Protein AF-A0A2P7V3U8-F1 (afdb_monomer_lite)

Radius of gyration: 11.63 Å; chains: 1; bounding box: 24×41×22 Å

Foldseek 3Di:
DDADAQFWFAFPVGFIFGFNDFDDDSRQWTWTQTPVRDTDIHGPVRTPDGPGHDPPDPPPPD

Secondary structure (DSSP, 8-state):
----TT-EEEETTS-EEEEEEEESGGG-EEEEEETTS-EEEEEGGGEEEEEE----------

Sequence (62 aa):
MLCMKGDEVKMKSGEIGTVIDTWGIARDWCKVKANDGQIIITMTENIESILKRNREKSRRKP

Organism: NCBI:txid2126352

pLDDT: mean 87.75, std 12.95, range [50.19, 97.25]

Structure (mmCIF, N/CA/C/O backbone):
data_AF-A0A2P7V3U8-F1
#
_entry.id   AF-A0A2P7V3U8-F1
#
loop_
_atom_site.group_PDB
_atom_site.id
_atom_site.type_symbol
_atom_site.label_atom_id
_atom_site.label_alt_id
_atom_site.label_comp_id
_atom_site.label_asym_id
_atom_site.label_entity_id
_atom_site.label_seq_id
_atom_site.pdbx_PDB_ins_code
_atom_site.Cartn_x
_atom_site.Cartn_y
_atom_site.Cartn_z
_atom_site.occupancy
_atom_site.B_iso_or_equiv
_atom_site.auth_seq_id
_atom_site.auth_comp_id
_atom_site.auth_asym_id
_atom_site.auth_atom_id
_atom_site.pdbx_PDB_model_num
ATOM 1 N N . MET A 1 1 ? 9.966 1.781 0.993 1.00 80.62 1 MET A N 1
ATOM 2 C CA . MET A 1 1 ? 9.128 0.927 1.868 1.00 80.62 1 MET A CA 1
ATOM 3 C C . MET A 1 1 ? 8.277 0.037 0.979 1.00 80.62 1 MET A C 1
ATOM 5 O O . MET A 1 1 ? 7.671 0.564 0.060 1.00 80.62 1 MET A O 1
ATOM 9 N N . LEU A 1 2 ? 8.254 -1.282 1.196 1.00 86.12 2 LEU A N 1
ATOM 10 C CA . LEU A 1 2 ? 7.437 -2.178 0.371 1.00 86.12 2 LEU A CA 1
ATOM 11 C C . LEU A 1 2 ? 5.993 -2.186 0.881 1.00 86.12 2 LEU A C 1
ATOM 13 O O . LEU A 1 2 ? 5.768 -2.582 2.023 1.00 86.12 2 LEU A O 1
ATOM 17 N N . CYS A 1 3 ? 5.047 -1.785 0.033 1.00 88.94 3 CYS A N 1
ATOM 18 C CA . CYS A 1 3 ? 3.616 -1.866 0.318 1.00 88.94 3 CYS A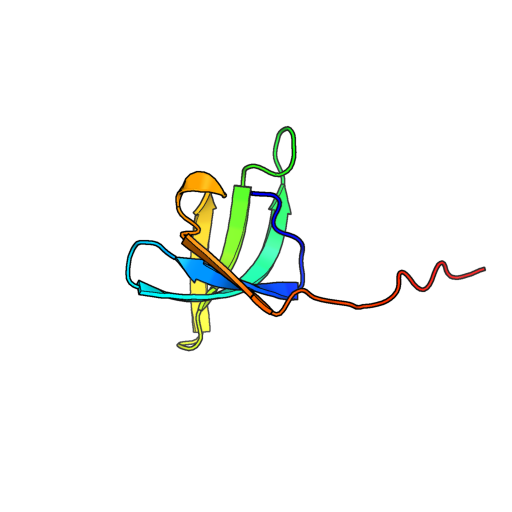 CA 1
ATOM 19 C C . CYS A 1 3 ? 3.000 -3.052 -0.428 1.00 88.94 3 CYS A C 1
ATOM 21 O O . CYS A 1 3 ? 3.381 -3.366 -1.560 1.00 88.94 3 CYS A O 1
ATOM 23 N N . MET A 1 4 ? 2.058 -3.732 0.215 1.00 90.38 4 MET A N 1
ATOM 24 C CA . MET A 1 4 ? 1.363 -4.886 -0.338 1.00 90.38 4 MET A CA 1
ATOM 25 C C . MET A 1 4 ? -0.138 -4.640 -0.374 1.00 90.38 4 MET A C 1
ATOM 27 O O . MET A 1 4 ? -0.692 -3.870 0.406 1.00 90.38 4 MET A O 1
ATOM 31 N N . LYS A 1 5 ? -0.814 -5.342 -1.280 1.00 91.88 5 LYS A N 1
ATOM 32 C CA . LYS A 1 5 ? -2.271 -5.338 -1.334 1.00 91.88 5 LYS A CA 1
ATOM 33 C C . LYS A 1 5 ? -2.870 -5.769 0.013 1.00 91.88 5 LYS A C 1
ATOM 35 O O . LYS A 1 5 ? -2.537 -6.820 0.559 1.00 91.88 5 LYS A O 1
ATOM 40 N N . GLY A 1 6 ? -3.793 -4.954 0.499 1.00 93.06 6 GLY A N 1
ATOM 41 C CA . GLY A 1 6 ? -4.473 -5.057 1.783 1.00 93.06 6 GLY A CA 1
ATOM 42 C C . GLY A 1 6 ? -3.783 -4.306 2.921 1.00 93.06 6 GLY A C 1
ATOM 43 O O . GLY A 1 6 ? -4.354 -4.251 4.006 1.00 93.06 6 GLY A O 1
ATOM 44 N N . ASP A 1 7 ? -2.578 -3.762 2.721 1.00 94.12 7 ASP A N 1
ATOM 45 C CA . ASP A 1 7 ? -1.935 -2.943 3.748 1.00 94.12 7 ASP A CA 1
ATOM 46 C C . ASP A 1 7 ? -2.744 -1.661 3.974 1.00 94.12 7 ASP A C 1
ATOM 48 O O . ASP A 1 7 ? -3.164 -0.995 3.026 1.00 94.12 7 ASP A O 1
ATOM 52 N N . GLU A 1 8 ? -2.935 -1.302 5.238 1.00 95.94 8 GLU A N 1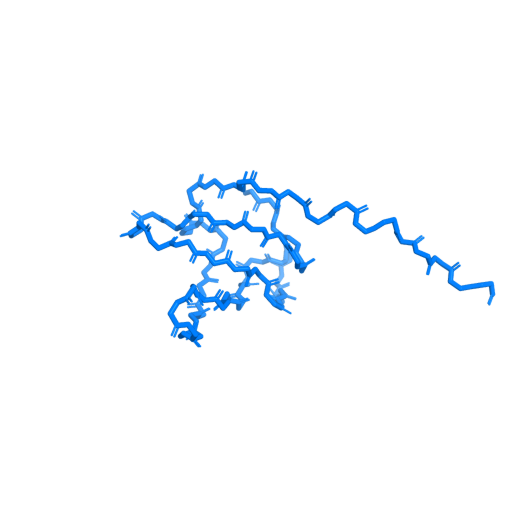
ATOM 53 C CA . GLU A 1 8 ? -3.457 -0.002 5.636 1.00 95.94 8 GLU A CA 1
ATOM 54 C C . GLU A 1 8 ? -2.284 0.957 5.808 1.00 95.94 8 GLU A C 1
ATOM 56 O O . GLU A 1 8 ? -1.328 0.672 6.541 1.00 95.94 8 GLU A O 1
ATOM 61 N N . VAL A 1 9 ? -2.340 2.085 5.110 1.00 95.81 9 VAL A N 1
ATOM 62 C CA . VAL A 1 9 ? -1.222 3.013 4.974 1.00 95.81 9 VAL A CA 1
ATOM 63 C C . VAL A 1 9 ? -1.657 4.447 5.243 1.00 95.81 9 VAL A C 1
ATOM 65 O O . VAL A 1 9 ? -2.790 4.827 4.950 1.00 95.81 9 VAL A O 1
ATOM 68 N N . LYS A 1 10 ? -0.727 5.245 5.771 1.00 96.25 10 LYS A N 1
ATOM 69 C CA . LYS A 1 10 ? -0.850 6.697 5.910 1.00 96.25 10 LYS A CA 1
ATOM 70 C C . LYS A 1 10 ? 0.030 7.374 4.862 1.00 96.25 10 LYS A C 1
ATOM 72 O O . LYS A 1 10 ? 1.223 7.073 4.762 1.00 96.25 10 LYS A O 1
ATOM 77 N N . MET A 1 11 ? -0.552 8.271 4.076 1.00 94.38 11 MET A N 1
ATOM 78 C CA . MET A 1 11 ? 0.160 9.074 3.082 1.00 94.38 11 MET A CA 1
ATOM 79 C C . MET A 1 11 ? 0.779 10.316 3.723 1.00 94.38 11 MET A C 1
ATOM 81 O O . MET A 1 11 ? 0.290 10.802 4.740 1.00 94.38 11 MET A O 1
ATOM 85 N N . LYS A 1 12 ? 1.824 10.867 3.097 1.00 94.81 12 LYS A N 1
ATOM 86 C CA . LYS A 1 12 ? 2.476 12.113 3.542 1.00 94.81 12 LYS A CA 1
ATOM 87 C C . LYS A 1 12 ? 1.536 13.324 3.556 1.00 94.81 12 LYS A C 1
ATOM 89 O O . LYS A 1 12 ? 1.758 14.252 4.325 1.00 94.81 12 LYS A O 1
ATOM 94 N N . SER A 1 13 ? 0.503 13.318 2.718 1.00 90.44 13 SER A N 1
ATOM 95 C CA . SER A 1 13 ? -0.558 14.331 2.675 1.00 90.44 13 SER A CA 1
ATOM 96 C C . SER A 1 13 ? -1.569 14.203 3.826 1.00 90.44 13 SER A C 1
ATOM 98 O O . SER A 1 13 ? -2.336 15.129 4.072 1.00 90.44 13 SER A O 1
ATOM 100 N N . GLY A 1 14 ? -1.506 13.113 4.603 1.00 91.19 14 GLY A N 1
ATOM 101 C CA . GLY A 1 14 ? -2.294 12.894 5.816 1.00 91.19 14 GLY A CA 1
ATOM 102 C C . GLY A 1 14 ? -3.447 11.902 5.657 1.00 91.19 14 GLY A C 1
ATOM 103 O O . GLY A 1 14 ? -3.982 11.442 6.666 1.00 91.19 14 GLY A O 1
ATOM 104 N N . GLU A 1 15 ? -3.809 11.521 4.432 1.00 92.88 15 GLU A N 1
ATOM 105 C CA . GLU A 1 15 ? -4.875 10.560 4.165 1.00 92.88 15 GLU A CA 1
ATOM 106 C C . GLU A 1 15 ? -4.480 9.151 4.608 1.00 92.88 15 GLU A C 1
ATOM 108 O O . GLU A 1 15 ? -3.329 8.716 4.498 1.00 92.88 15 GLU A O 1
ATOM 113 N N . ILE A 1 16 ? -5.482 8.412 5.075 1.00 95.88 16 ILE A N 1
ATOM 114 C CA . ILE A 1 16 ? -5.360 7.006 5.445 1.00 95.88 16 ILE A CA 1
ATOM 115 C C . ILE A 1 16 ? -6.231 6.192 4.498 1.00 95.88 16 ILE A C 1
ATOM 117 O O . ILE A 1 16 ? -7.368 6.566 4.191 1.00 95.88 16 ILE A O 1
ATOM 121 N N . GLY A 1 17 ? -5.697 5.065 4.039 1.00 95.88 17 GLY A N 1
ATOM 122 C CA . GLY A 1 17 ? -6.433 4.168 3.167 1.00 95.88 17 GLY A CA 1
ATOM 123 C C . GLY A 1 17 ? -5.830 2.778 3.079 1.00 95.88 17 GLY A C 1
ATOM 124 O O . GLY A 1 17 ? -4.757 2.494 3.606 1.00 95.88 17 GLY A O 1
ATOM 125 N N . THR A 1 18 ? -6.542 1.901 2.380 1.00 97.06 18 THR A N 1
ATOM 126 C CA . THR A 1 18 ? -6.111 0.524 2.127 1.00 97.06 18 THR A CA 1
ATOM 127 C C . THR A 1 18 ? -5.533 0.403 0.725 1.00 97.06 18 THR A C 1
ATOM 129 O O . THR A 1 18 ? -6.172 0.795 -0.254 1.00 97.06 18 THR A O 1
ATOM 132 N N . VAL A 1 19 ? -4.344 -0.179 0.603 1.00 95.31 19 VAL A N 1
ATOM 133 C CA . VAL A 1 19 ? -3.743 -0.525 -0.687 1.00 95.31 19 VAL A CA 1
ATOM 134 C C . VAL A 1 19 ? -4.586 -1.623 -1.328 1.00 95.31 19 VAL A C 1
ATOM 136 O O . VAL A 1 19 ? -4.665 -2.738 -0.824 1.00 95.31 19 VAL A O 1
ATOM 139 N N . ILE A 1 20 ? -5.228 -1.337 -2.453 1.00 95.56 20 ILE A N 1
ATOM 140 C CA . ILE A 1 20 ? -6.061 -2.311 -3.170 1.00 95.56 20 ILE A CA 1
ATOM 141 C C . ILE A 1 20 ? -5.325 -2.967 -4.338 1.00 95.56 20 ILE A C 1
ATOM 143 O O . ILE A 1 20 ? -5.747 -4.037 -4.784 1.00 95.56 20 ILE A O 1
ATOM 147 N N . ASP A 1 21 ? -4.232 -2.360 -4.806 1.00 94.06 21 ASP A N 1
ATOM 148 C CA . ASP A 1 21 ? -3.369 -2.930 -5.839 1.00 94.06 21 ASP A CA 1
ATOM 149 C C . ASP A 1 21 ? -1.961 -2.319 -5.824 1.00 94.06 21 ASP A C 1
ATOM 151 O O . ASP A 1 21 ? -1.794 -1.170 -5.403 1.00 94.06 21 ASP A O 1
ATOM 155 N N . THR A 1 22 ? -0.965 -3.073 -6.297 1.00 92.88 22 THR A N 1
ATOM 156 C CA . THR A 1 22 ? 0.410 -2.586 -6.495 1.00 92.88 22 THR A CA 1
ATOM 157 C C . THR A 1 22 ? 1.000 -3.109 -7.803 1.00 92.88 22 THR A C 1
ATOM 159 O O . THR A 1 22 ? 0.820 -4.277 -8.147 1.00 92.88 22 THR A O 1
ATOM 162 N N . TRP A 1 23 ? 1.704 -2.255 -8.548 1.00 93.12 23 TRP A N 1
ATOM 163 C CA . TRP A 1 23 ? 2.307 -2.598 -9.845 1.00 93.12 23 TRP A CA 1
ATOM 164 C C . TRP A 1 23 ? 3.591 -1.802 -10.096 1.00 93.12 23 TRP A C 1
ATOM 166 O O . TRP A 1 23 ? 4.030 -1.032 -9.246 1.00 93.12 23 TRP A O 1
ATOM 176 N N . GLY A 1 24 ? 4.191 -2.021 -11.267 1.00 87.44 24 GLY A N 1
ATOM 177 C CA . GLY A 1 24 ? 5.432 -1.376 -11.684 1.00 87.44 24 GLY A CA 1
ATOM 178 C C . GLY A 1 24 ? 6.688 -2.108 -11.210 1.00 87.44 24 GLY A C 1
ATOM 179 O O . GLY A 1 24 ? 6.630 -3.194 -10.615 1.00 87.44 24 GLY A O 1
ATOM 180 N N . ILE A 1 25 ? 7.846 -1.554 -11.562 1.00 78.81 25 ILE A N 1
ATOM 181 C CA . ILE A 1 25 ? 9.136 -2.198 -11.313 1.00 78.81 25 ILE A CA 1
ATOM 182 C C . ILE A 1 25 ? 9.400 -2.130 -9.809 1.00 78.81 25 ILE A C 1
ATOM 184 O O . ILE A 1 25 ? 9.454 -1.061 -9.218 1.00 78.81 25 ILE A O 1
ATOM 188 N N . ALA A 1 26 ? 9.533 -3.299 -9.179 1.00 80.62 26 ALA A N 1
ATOM 189 C CA . ALA A 1 26 ? 9.669 -3.443 -7.728 1.00 80.62 26 ALA A CA 1
ATOM 190 C C . ALA A 1 26 ? 8.462 -2.961 -6.883 1.00 80.62 26 ALA A C 1
ATOM 192 O O . ALA A 1 26 ? 8.614 -2.776 -5.675 1.00 80.62 26 ALA A O 1
ATOM 193 N N . ARG A 1 27 ? 7.251 -2.876 -7.466 1.00 77.19 27 ARG A N 1
ATOM 194 C CA . ARG A 1 27 ? 6.003 -2.460 -6.778 1.00 77.19 27 ARG A CA 1
ATOM 195 C C . ARG A 1 27 ? 6.057 -1.020 -6.252 1.00 77.19 27 ARG A C 1
ATOM 197 O O . ARG A 1 27 ? 5.649 -0.741 -5.126 1.00 77.19 27 ARG A O 1
ATOM 204 N N . ASP A 1 28 ? 6.590 -0.127 -7.072 1.00 87.75 28 ASP A N 1
ATOM 205 C CA . ASP A 1 28 ? 6.709 1.304 -6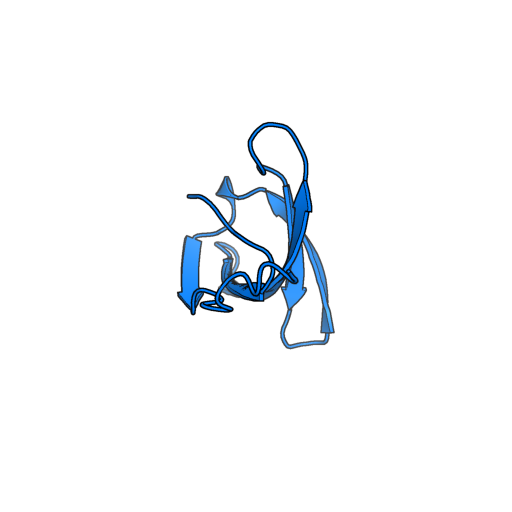.817 1.00 87.75 28 ASP A CA 1
ATOM 206 C C . ASP A 1 28 ? 5.356 2.026 -6.846 1.00 87.75 28 ASP A C 1
ATOM 208 O O . ASP A 1 28 ? 5.159 2.955 -6.060 1.00 87.75 28 ASP A O 1
ATOM 212 N N . TRP A 1 29 ? 4.406 1.568 -7.668 1.00 93.69 29 TRP A N 1
ATOM 213 C CA . TRP A 1 29 ? 3.063 2.141 -7.761 1.00 93.69 29 TRP A CA 1
ATOM 214 C C . TRP A 1 29 ? 2.052 1.432 -6.866 1.00 93.69 29 TRP A C 1
ATOM 216 O O . TRP A 1 29 ? 2.019 0.204 -6.763 1.00 93.69 29 TRP A O 1
ATOM 226 N N . CYS A 1 30 ? 1.180 2.229 -6.254 1.00 94.31 30 CYS A N 1
ATOM 227 C CA . CYS A 1 30 ? 0.110 1.792 -5.371 1.00 94.31 30 CYS A CA 1
ATOM 228 C C . CYS A 1 30 ? -1.216 2.444 -5.769 1.00 94.31 30 CYS A C 1
ATOM 230 O O . CYS A 1 30 ? -1.298 3.653 -5.995 1.00 94.31 30 CYS A O 1
ATOM 232 N N . LYS A 1 31 ? -2.286 1.650 -5.765 1.00 96.00 31 LYS A N 1
ATOM 233 C CA . LYS A 1 31 ? -3.663 2.145 -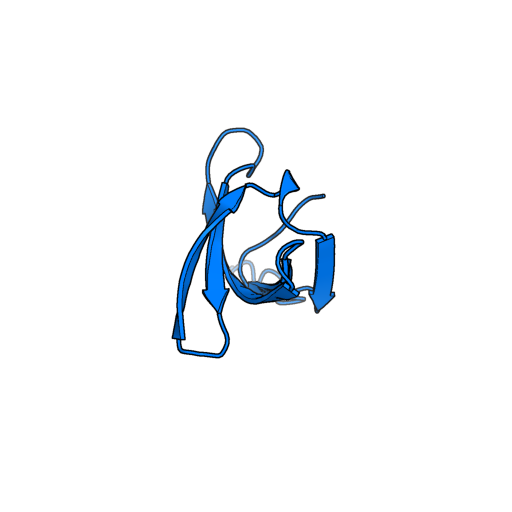5.775 1.00 96.00 31 LYS A CA 1
ATOM 234 C C . LYS A 1 31 ? -4.215 2.003 -4.373 1.00 96.00 31 LYS A C 1
ATOM 236 O O . LYS A 1 31 ? -4.315 0.890 -3.857 1.00 96.00 31 LYS A O 1
ATOM 241 N N . VAL A 1 32 ? -4.575 3.121 -3.765 1.00 96.12 32 VAL A N 1
ATOM 242 C CA . VAL A 1 32 ? -5.091 3.189 -2.401 1.00 96.12 32 VAL A CA 1
ATOM 243 C C . VAL A 1 32 ? -6.548 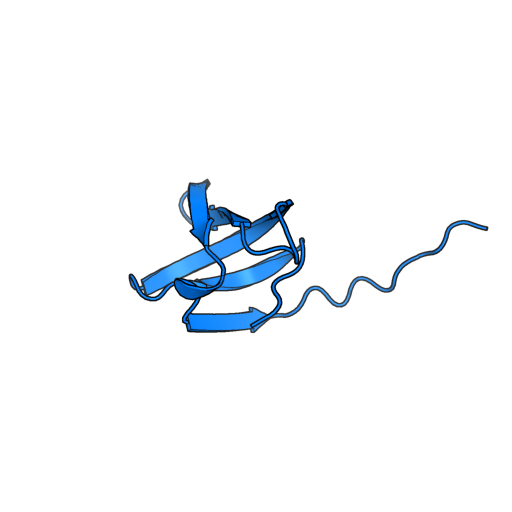3.615 -2.450 1.00 96.12 32 VAL A C 1
ATOM 245 O O . VAL A 1 32 ? -6.905 4.557 -3.151 1.00 96.12 32 VAL A O 1
ATOM 248 N N . LYS A 1 33 ? -7.398 2.903 -1.714 1.00 97.25 33 LYS A N 1
ATOM 249 C CA . LYS A 1 33 ? -8.763 3.332 -1.427 1.00 97.25 33 LYS A CA 1
ATOM 250 C C . LYS A 1 33 ? -8.759 4.041 -0.077 1.00 97.25 33 LYS A C 1
ATOM 252 O O . LYS A 1 33 ? -8.537 3.388 0.944 1.00 97.25 33 LYS A O 1
ATOM 257 N N . ALA A 1 34 ? -8.950 5.353 -0.089 1.00 95.12 34 ALA A N 1
ATOM 258 C CA . ALA A 1 34 ? -9.070 6.165 1.113 1.00 95.12 34 ALA A CA 1
ATOM 259 C C . ALA A 1 34 ? -10.383 5.863 1.858 1.00 95.12 34 ALA A C 1
ATOM 261 O O . ALA A 1 34 ? -11.316 5.269 1.303 1.00 95.12 34 ALA A O 1
ATOM 262 N N . ASN A 1 35 ? -10.442 6.241 3.136 1.00 91.12 35 ASN A N 1
ATOM 263 C CA . ASN A 1 35 ? -11.594 5.966 4.006 1.00 91.12 35 ASN A CA 1
ATOM 264 C C . ASN A 1 35 ? -12.891 6.652 3.550 1.00 91.12 35 ASN A C 1
ATOM 266 O O . ASN A 1 35 ? -13.977 6.148 3.820 1.00 91.12 35 ASN A O 1
ATOM 270 N N . ASP A 1 36 ? -12.781 7.769 2.835 1.00 91.56 36 ASP A N 1
ATOM 271 C CA . ASP A 1 36 ? -13.899 8.472 2.196 1.00 91.56 36 ASP A CA 1
ATOM 272 C C . ASP A 1 36 ? -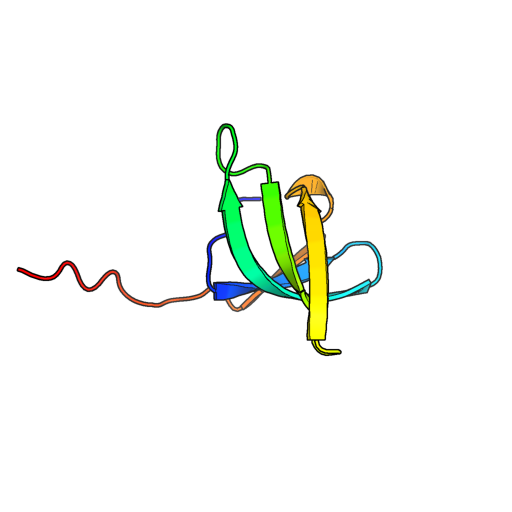14.398 7.778 0.910 1.00 91.56 36 ASP A C 1
ATOM 274 O O . ASP A 1 36 ? -15.380 8.198 0.303 1.00 91.56 36 ASP A O 1
ATOM 278 N N . GLY A 1 37 ? -13.741 6.689 0.497 1.00 91.38 37 GLY A N 1
ATOM 279 C CA . GLY A 1 37 ? -14.046 5.941 -0.715 1.00 91.38 37 GLY A CA 1
ATOM 280 C C . GLY A 1 37 ? -13.301 6.424 -1.959 1.00 91.38 37 GLY A C 1
ATOM 281 O O . GLY A 1 37 ? -13.414 5.761 -2.996 1.00 91.38 37 GLY A O 1
ATOM 282 N N . GLN A 1 38 ? -12.518 7.506 -1.877 1.00 95.06 38 GLN A N 1
ATOM 283 C CA . GLN A 1 38 ? -11.726 8.005 -2.996 1.00 95.06 38 GLN A CA 1
ATOM 284 C C . GLN A 1 38 ? -10.629 7.004 -3.378 1.00 95.06 38 GLN A C 1
ATOM 286 O O . GLN A 1 38 ? -10.012 6.347 -2.537 1.00 95.06 38 GLN A O 1
ATOM 291 N N . ILE A 1 39 ? -10.376 6.886 -4.680 1.00 96.38 39 ILE A N 1
ATOM 292 C CA . ILE A 1 39 ? -9.265 6.102 -5.213 1.00 96.38 39 ILE A CA 1
ATOM 293 C C . ILE A 1 39 ? -8.105 7.038 -5.524 1.00 96.38 39 ILE A C 1
ATOM 295 O O . ILE A 1 39 ? -8.229 7.930 -6.360 1.00 96.38 39 ILE A O 1
ATOM 299 N N . ILE A 1 40 ? -6.967 6.781 -4.892 1.00 95.12 40 ILE A N 1
ATOM 300 C CA . ILE A 1 40 ? -5.736 7.548 -5.041 1.00 95.12 40 ILE A CA 1
ATOM 301 C C . ILE A 1 40 ? -4.684 6.639 -5.675 1.00 95.12 40 ILE A C 1
ATOM 303 O O . ILE A 1 40 ? -4.421 5.537 -5.190 1.00 95.12 40 ILE A O 1
ATOM 307 N N . ILE A 1 41 ? -4.081 7.093 -6.772 1.00 95.12 41 ILE A N 1
ATOM 308 C CA . ILE A 1 41 ? -2.918 6.443 -7.382 1.00 95.12 41 ILE A CA 1
ATOM 309 C C . ILE A 1 41 ? -1.687 7.206 -6.917 1.00 95.12 41 ILE A C 1
ATOM 311 O O . ILE A 1 41 ? -1.595 8.414 -7.116 1.00 95.12 41 ILE A O 1
ATOM 315 N N . THR A 1 42 ? -0.758 6.510 -6.275 1.00 94.06 42 THR A N 1
ATOM 316 C CA . THR A 1 42 ? 0.417 7.137 -5.675 1.00 94.06 42 THR A CA 1
ATOM 317 C C . THR A 1 42 ? 1.623 6.209 -5.721 1.00 94.06 42 THR A C 1
ATOM 319 O O . THR A 1 42 ? 1.484 4.993 -5.850 1.00 94.06 42 THR A O 1
ATOM 322 N N . MET A 1 43 ? 2.818 6.779 -5.613 1.00 93.31 43 MET A N 1
ATOM 323 C CA . MET A 1 43 ? 4.048 6.010 -5.463 1.00 93.31 43 MET A CA 1
ATOM 324 C C . MET A 1 43 ? 4.280 5.645 -3.995 1.00 93.31 43 MET A C 1
ATOM 326 O O . MET A 1 43 ? 3.900 6.381 -3.084 1.00 93.31 43 MET A O 1
ATOM 330 N N . THR A 1 44 ? 4.972 4.534 -3.753 1.00 91.81 44 THR A N 1
ATOM 331 C CA . THR A 1 44 ? 5.376 4.095 -2.405 1.00 91.81 44 THR A CA 1
ATOM 332 C C . THR A 1 44 ? 6.192 5.141 -1.641 1.00 91.81 44 THR A C 1
ATOM 334 O O . THR A 1 44 ? 6.157 5.155 -0.414 1.00 91.81 44 THR A O 1
ATOM 337 N N . GLU A 1 45 ? 6.884 6.049 -2.333 1.00 92.69 45 GLU A N 1
ATOM 338 C CA . GLU A 1 45 ? 7.622 7.169 -1.733 1.00 92.69 45 GLU A CA 1
ATOM 339 C C . GLU A 1 45 ? 6.721 8.210 -1.056 1.00 92.69 45 GLU A C 1
ATOM 341 O O . GLU A 1 45 ? 7.163 8.914 -0.145 1.00 92.69 45 GLU A O 1
ATOM 346 N N . ASN A 1 46 ? 5.459 8.310 -1.476 1.00 93.81 46 ASN A N 1
ATOM 347 C CA . ASN A 1 46 ? 4.463 9.198 -0.873 1.00 93.81 46 ASN A CA 1
ATOM 348 C C . ASN A 1 46 ? 3.757 8.560 0.325 1.00 93.81 46 ASN A C 1
ATOM 350 O O . ASN A 1 46 ? 2.969 9.222 1.003 1.00 93.81 46 ASN A O 1
ATOM 354 N N . ILE A 1 47 ? 4.035 7.287 0.599 1.00 93.69 47 ILE A N 1
ATOM 355 C CA . ILE A 1 47 ? 3.522 6.599 1.773 1.00 93.69 47 ILE A CA 1
ATOM 356 C C . ILE A 1 47 ? 4.473 6.880 2.936 1.00 93.69 47 ILE A C 1
ATOM 358 O O . ILE A 1 47 ? 5.659 6.559 2.886 1.00 93.69 47 ILE A O 1
ATOM 362 N N . GLU A 1 48 ? 3.943 7.499 3.987 1.00 95.50 48 GLU A N 1
ATOM 363 C CA . GLU A 1 48 ? 4.695 7.861 5.189 1.00 95.50 48 GLU A CA 1
ATOM 364 C C . GLU A 1 48 ? 4.918 6.630 6.074 1.00 95.50 48 GLU A C 1
ATOM 366 O O . GLU A 1 48 ? 6.029 6.380 6.536 1.00 95.50 48 GLU A O 1
ATOM 371 N N . SER A 1 49 ? 3.866 5.837 6.298 1.00 95.38 49 SER A N 1
ATOM 372 C CA . SER A 1 49 ? 3.936 4.647 7.149 1.00 95.38 49 SER A CA 1
ATOM 373 C C . SER A 1 49 ? 2.861 3.611 6.814 1.00 95.38 49 SER A C 1
ATOM 375 O O . SER A 1 49 ? 1.790 3.933 6.298 1.00 95.38 49 SER A O 1
ATOM 377 N N . ILE A 1 50 ? 3.153 2.345 7.126 1.00 95.19 50 ILE A N 1
ATOM 378 C CA . ILE A 1 50 ? 2.173 1.252 7.109 1.00 95.19 50 ILE A CA 1
ATOM 379 C C . ILE A 1 50 ? 1.601 1.129 8.523 1.00 95.19 50 ILE A C 1
ATOM 381 O O . ILE A 1 50 ? 2.319 0.733 9.442 1.00 95.19 50 ILE A O 1
ATOM 385 N N . LEU A 1 51 ? 0.320 1.454 8.686 1.00 94.38 51 LEU A N 1
ATOM 386 C CA . LEU A 1 51 ? -0.392 1.378 9.965 1.00 94.38 51 LEU A CA 1
ATOM 387 C C . LEU A 1 51 ? -0.715 -0.073 10.329 1.00 94.38 51 LEU A C 1
ATOM 389 O O . LEU A 1 51 ? -0.565 -0.491 11.478 1.00 94.38 51 LEU A O 1
ATOM 393 N N . LYS A 1 52 ? -1.110 -0.870 9.331 1.00 94.00 52 LYS A N 1
ATOM 394 C CA . LYS A 1 52 ? -1.441 -2.285 9.503 1.00 94.00 52 LYS A CA 1
ATOM 395 C C . LYS A 1 52 ? -1.028 -3.068 8.268 1.00 94.00 52 LYS A C 1
ATOM 397 O O . LYS A 1 52 ? -1.504 -2.800 7.172 1.00 94.00 52 LYS A O 1
ATOM 402 N N . ARG A 1 53 ? -0.172 -4.078 8.441 1.00 91.81 53 ARG A N 1
ATOM 403 C CA . ARG A 1 53 ? 0.124 -5.014 7.347 1.00 91.81 53 ARG A CA 1
ATOM 404 C C . ARG A 1 53 ? -1.008 -6.005 7.166 1.00 91.81 53 ARG A C 1
ATOM 406 O O . ARG A 1 53 ? -1.452 -6.604 8.153 1.00 91.81 53 ARG A O 1
ATOM 413 N N . ASN A 1 54 ? -1.378 -6.265 5.916 1.00 84.31 54 ASN A N 1
ATOM 414 C CA . ASN A 1 54 ? -2.184 -7.430 5.612 1.00 84.31 54 ASN A CA 1
ATOM 415 C C . ASN A 1 54 ? -1.355 -8.680 5.904 1.00 84.31 54 ASN A C 1
ATOM 417 O O . ASN A 1 54 ? -0.408 -9.024 5.199 1.00 84.31 54 ASN A O 1
ATOM 421 N N . ARG A 1 55 ? -1.698 -9.351 7.003 1.00 73.75 55 ARG A N 1
ATOM 422 C CA . ARG A 1 55 ? -1.107 -10.631 7.394 1.00 73.75 55 ARG A CA 1
ATOM 423 C C . ARG A 1 55 ? -1.867 -11.807 6.804 1.00 73.75 55 ARG A C 1
ATOM 425 O O . ARG A 1 55 ? -1.732 -12.904 7.345 1.00 73.75 55 ARG A O 1
ATOM 432 N N . GLU A 1 56 ? -2.675 -11.614 5.758 1.00 63.47 56 GLU A N 1
ATOM 433 C CA . GLU A 1 56 ? -3.266 -12.743 5.050 1.00 63.47 56 GLU A CA 1
ATOM 434 C C . GLU A 1 56 ? -2.153 -13.712 4.665 1.00 63.47 56 GLU A C 1
ATOM 436 O O . GLU A 1 56 ? -1.348 -13.488 3.758 1.00 63.47 56 GLU A O 1
ATOM 441 N N . LYS A 1 57 ? -2.083 -14.794 5.450 1.00 51.44 57 LYS A N 1
ATOM 442 C CA . LYS A 1 57 ? -1.253 -15.952 5.187 1.00 51.44 57 LYS A CA 1
ATOM 443 C C . LYS A 1 57 ? -1.584 -16.320 3.761 1.00 51.44 57 LYS A C 1
ATOM 445 O O . LYS A 1 57 ? -2.745 -16.615 3.483 1.00 51.44 57 LYS A O 1
ATOM 450 N N . SER A 1 58 ? -0.583 -16.286 2.888 1.00 52.44 58 SER A N 1
ATOM 451 C CA . SER A 1 58 ? -0.655 -16.897 1.571 1.00 52.44 58 SER A CA 1
ATOM 452 C C . SER A 1 58 ? -1.212 -18.309 1.760 1.00 52.44 58 SER A C 1
ATOM 454 O O . SER A 1 58 ? -0.491 -19.242 2.111 1.00 52.44 58 SER A O 1
ATOM 456 N N . ARG A 1 59 ? -2.531 -18.464 1.607 1.00 53.91 59 ARG A N 1
ATOM 457 C CA . ARG A 1 59 ? -3.161 -19.752 1.381 1.00 53.91 59 ARG A CA 1
ATOM 458 C C . ARG A 1 59 ? -2.730 -20.092 -0.031 1.00 53.91 59 ARG A C 1
ATOM 460 O O . ARG A 1 59 ? -3.431 -19.789 -0.991 1.00 53.91 59 ARG A O 1
ATOM 467 N N . ARG A 1 60 ? -1.527 -20.660 -0.148 1.00 50.19 60 ARG A N 1
ATOM 468 C CA . ARG A 1 60 ? -1.191 -21.520 -1.275 1.00 50.19 60 ARG A CA 1
ATOM 469 C C . ARG A 1 60 ? -2.314 -22.553 -1.305 1.00 50.19 60 ARG A C 1
ATOM 471 O O . ARG A 1 60 ? -2.409 -23.369 -0.389 1.00 50.19 60 ARG A O 1
ATOM 478 N N . LYS A 1 61 ? -3.251 -22.413 -2.245 1.00 52.78 61 LYS A N 1
ATOM 479 C CA . LYS A 1 61 ? -4.162 -23.516 -2.540 1.00 52.78 61 LYS A CA 1
ATOM 480 C C . LYS A 1 61 ? -3.285 -24.688 -3.015 1.00 52.78 61 LYS A C 1
ATOM 482 O O . LYS A 1 61 ? -2.309 -24.408 -3.716 1.00 52.78 61 LYS A O 1
ATOM 487 N N . PRO A 1 62 ? -3.569 -25.914 -2.546 1.00 56.25 62 PRO A N 1
ATOM 488 C CA . PRO A 1 62 ? -2.836 -27.109 -2.949 1.00 56.25 62 PRO A CA 1
ATOM 489 C C . PRO A 1 62 ? -2.914 -27.334 -4.460 1.00 56.25 62 PRO A C 1
ATOM 491 O O . PRO A 1 62 ? -3.910 -26.876 -5.070 1.00 56.25 62 PRO A O 1
#